Protein AF-A0A2T1HXX1-F1 (afdb_monomer)

Nearest PDB structures (foldseek):
  1aep-assembly1_A  TM=2.742E-01  e=9.257E+00  Locusta migratoria
  7zk4-assembly1_A  TM=3.215E-01  e=9.751E+00  Mus musculus

Structure (mmCIF, N/CA/C/O backbone):
data_AF-A0A2T1HXX1-F1
#
_entry.id   AF-A0A2T1HXX1-F1
#
loop_
_atom_site.group_PDB
_atom_site.id
_atom_site.type_symbol
_atom_site.label_atom_id
_atom_site.label_alt_id
_atom_site.label_comp_id
_atom_site.label_asym_id
_atom_site.label_entity_id
_atom_site.label_seq_id
_atom_site.pdbx_PDB_ins_code
_atom_site.Cartn_x
_atom_site.Cartn_y
_atom_site.Cartn_z
_atom_site.occupancy
_atom_site.B_iso_or_equiv
_atom_site.auth_seq_id
_atom_site.auth_comp_id
_atom_site.auth_asym_id
_atom_site.auth_atom_id
_atom_site.pdbx_PDB_model_num
ATOM 1 N N . MET A 1 1 ? -18.965 19.889 0.538 1.00 42.75 1 MET A N 1
ATOM 2 C CA . MET A 1 1 ? -18.966 18.824 1.566 1.00 42.75 1 MET A CA 1
ATOM 3 C C . MET A 1 1 ? -18.573 17.511 0.887 1.00 42.75 1 MET A C 1
ATOM 5 O O . MET A 1 1 ? -19.433 16.828 0.352 1.00 42.75 1 MET A O 1
ATOM 9 N N . ILE A 1 2 ? -17.276 17.204 0.767 1.00 48.47 2 ILE A N 1
ATOM 10 C CA . ILE A 1 2 ? -16.824 15.988 0.063 1.00 48.47 2 ILE A CA 1
ATOM 11 C C . ILE A 1 2 ? -16.706 14.865 1.096 1.00 48.47 2 ILE A C 1
ATOM 13 O O . ILE A 1 2 ? -15.687 14.740 1.765 1.00 48.47 2 ILE A O 1
ATOM 17 N N . ASN A 1 3 ? -17.753 14.050 1.238 1.00 60.16 3 ASN A N 1
ATOM 18 C CA . ASN A 1 3 ? -17.775 12.908 2.160 1.00 60.16 3 ASN A CA 1
ATOM 19 C C . ASN A 1 3 ? -17.310 11.603 1.471 1.00 60.16 3 ASN A C 1
ATOM 21 O O . ASN A 1 3 ? -17.844 10.522 1.716 1.00 60.16 3 ASN A O 1
ATOM 25 N N . ASN A 1 4 ? -16.311 11.705 0.582 1.00 66.19 4 ASN A N 1
ATOM 26 C CA . ASN A 1 4 ? -15.857 10.617 -0.300 1.00 66.19 4 ASN A CA 1
ATOM 27 C C . ASN A 1 4 ? -14.548 9.961 0.171 1.00 66.19 4 ASN A C 1
ATOM 29 O O . ASN A 1 4 ? -13.942 9.196 -0.574 1.00 66.19 4 ASN A O 1
ATOM 33 N N . LEU A 1 5 ? -14.106 10.216 1.407 1.00 77.81 5 LEU A N 1
ATOM 34 C CA . LEU A 1 5 ? -12.802 9.763 1.915 1.00 77.81 5 LEU A CA 1
ATOM 35 C C . LEU A 1 5 ? -12.627 8.228 1.888 1.00 77.81 5 LEU A C 1
ATOM 37 O O . LEU A 1 5 ? -11.511 7.721 1.827 1.00 77.81 5 LEU A O 1
ATOM 41 N N . ARG A 1 6 ? -13.739 7.481 1.818 1.00 82.62 6 ARG A N 1
ATOM 42 C CA . ARG A 1 6 ? -13.769 6.019 1.632 1.00 82.62 6 ARG A CA 1
ATOM 43 C C . ARG A 1 6 ? -13.137 5.559 0.309 1.00 82.62 6 ARG A C 1
ATOM 45 O O . ARG A 1 6 ? -12.717 4.411 0.217 1.00 82.62 6 ARG A O 1
ATOM 52 N N . TRP A 1 7 ? -13.056 6.438 -0.691 1.00 88.44 7 TRP A N 1
ATOM 53 C CA . TRP A 1 7 ? -12.463 6.155 -2.002 1.00 88.44 7 TRP A CA 1
ATOM 54 C C . TRP A 1 7 ? -10.956 6.430 -2.063 1.00 88.44 7 TRP A C 1
ATOM 56 O O . TRP A 1 7 ? -10.295 5.934 -2.969 1.00 88.44 7 TRP A O 1
ATOM 66 N N . ALA A 1 8 ? -10.389 7.153 -1.092 1.00 88.44 8 ALA A N 1
ATOM 67 C CA . ALA A 1 8 ? -8.952 7.428 -1.024 1.00 88.44 8 ALA A CA 1
ATOM 68 C C . ALA A 1 8 ? -8.060 6.166 -1.091 1.00 88.44 8 ALA A C 1
ATOM 70 O O . ALA A 1 8 ? -7.136 6.163 -1.903 1.00 88.44 8 ALA A O 1
ATOM 71 N N . PRO A 1 9 ? -8.315 5.079 -0.328 1.00 90.00 9 PRO A N 1
ATOM 72 C CA . PRO A 1 9 ? -7.523 3.848 -0.441 1.00 90.00 9 PRO A CA 1
ATOM 73 C C . PRO A 1 9 ? -7.562 3.226 -1.844 1.00 90.00 9 PRO A C 1
ATOM 75 O O . PRO A 1 9 ? -6.550 2.723 -2.324 1.00 90.00 9 PRO A O 1
ATOM 78 N N . TRP A 1 10 ? -8.707 3.306 -2.525 1.00 92.81 10 TRP A N 1
ATOM 79 C CA . TRP A 1 10 ? -8.861 2.807 -3.892 1.00 92.81 10 TRP A CA 1
ATOM 80 C C . TRP A 1 10 ? -8.122 3.670 -4.907 1.00 92.81 10 TRP A C 1
ATOM 82 O O . TRP A 1 10 ? -7.433 3.136 -5.769 1.00 92.81 10 TRP A O 1
ATOM 92 N N . ALA A 1 11 ? -8.215 4.994 -4.775 1.00 90.75 11 ALA A N 1
ATOM 93 C CA . ALA A 1 11 ? -7.472 5.924 -5.616 1.00 90.75 11 ALA A CA 1
ATOM 94 C C . ALA A 1 11 ? -5.955 5.732 -5.456 1.00 90.75 11 ALA A C 1
ATOM 96 O O . ALA A 1 11 ? -5.236 5.697 -6.451 1.00 90.75 11 ALA A O 1
ATOM 97 N N . ALA A 1 12 ? -5.475 5.530 -4.223 1.00 89.31 12 ALA A N 1
ATOM 98 C CA . ALA A 1 12 ? -4.071 5.241 -3.946 1.00 89.31 12 ALA A CA 1
ATOM 99 C C . ALA A 1 12 ? -3.623 3.909 -4.571 1.00 89.31 12 ALA A C 1
ATOM 101 O O . ALA A 1 12 ? -2.591 3.859 -5.236 1.00 89.31 12 ALA A O 1
ATOM 102 N N . LEU A 1 13 ? -4.419 2.845 -4.420 1.00 90.19 13 LEU A N 1
ATOM 103 C CA . LEU A 1 13 ? -4.118 1.547 -5.025 1.00 90.19 13 LEU A CA 1
ATOM 104 C C . LEU A 1 13 ? -4.090 1.624 -6.561 1.00 90.19 13 LEU A C 1
ATOM 106 O O . LEU A 1 13 ? -3.185 1.072 -7.184 1.00 90.19 13 LEU A O 1
AT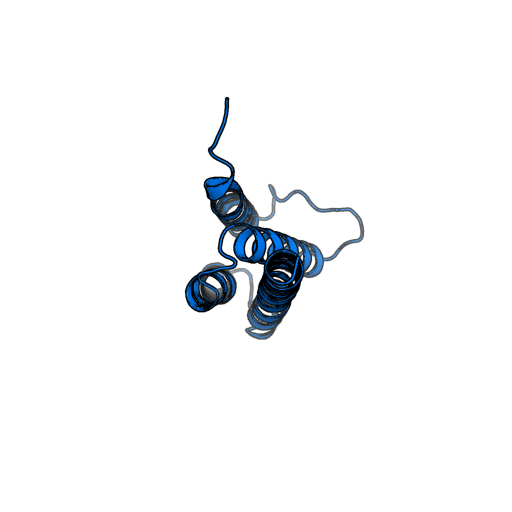OM 110 N N . ALA A 1 14 ? -5.031 2.351 -7.172 1.00 89.19 14 ALA A N 1
ATOM 111 C CA . ALA A 1 14 ? -5.064 2.574 -8.616 1.00 89.19 14 ALA A CA 1
ATOM 112 C C . ALA A 1 14 ? -3.852 3.384 -9.103 1.00 89.19 14 ALA A C 1
ATOM 114 O O . ALA A 1 14 ? -3.226 3.012 -10.094 1.00 89.19 14 ALA A O 1
ATOM 115 N N . ALA A 1 15 ? -3.474 4.447 -8.386 1.00 87.12 15 ALA A N 1
ATOM 116 C CA . ALA A 1 15 ? -2.288 5.239 -8.704 1.00 87.12 15 ALA A CA 1
ATOM 117 C C . ALA A 1 15 ? -1.010 4.387 -8.656 1.00 87.12 15 ALA A C 1
ATOM 119 O O . ALA A 1 15 ? -0.189 4.453 -9.573 1.00 87.12 15 ALA A O 1
ATOM 120 N N . ILE A 1 16 ? -0.873 3.529 -7.638 1.00 86.75 16 ILE A N 1
ATOM 121 C CA . ILE A 1 16 ? 0.243 2.581 -7.544 1.00 86.75 16 ILE A CA 1
ATOM 122 C C . ILE A 1 16 ? 0.213 1.601 -8.707 1.00 86.75 16 ILE A C 1
ATOM 124 O O . ILE A 1 16 ? 1.258 1.381 -9.308 1.00 86.75 16 ILE A O 1
ATOM 128 N N . ALA A 1 17 ? -0.942 1.038 -9.064 1.00 86.88 17 ALA A N 1
ATOM 129 C CA . ALA A 1 17 ? -1.048 0.120 -10.193 1.00 86.88 17 ALA A CA 1
ATOM 130 C C . ALA A 1 17 ? -0.583 0.774 -11.504 1.00 86.88 17 ALA A C 1
ATOM 132 O O . ALA A 1 17 ? 0.261 0.212 -12.199 1.00 86.88 17 ALA A O 1
ATOM 133 N N . VAL A 1 18 ? -1.044 1.996 -11.795 1.00 84.50 18 VAL A N 1
ATOM 134 C CA . VAL A 1 18 ? -0.628 2.759 -12.983 1.00 84.50 18 VAL A CA 1
ATOM 135 C C . VAL A 1 18 ? 0.879 3.031 -12.965 1.00 84.50 18 VAL A C 1
ATOM 137 O O . VAL A 1 18 ? 1.559 2.743 -13.945 1.00 84.50 18 VAL A O 1
ATOM 140 N N . ALA A 1 19 ? 1.435 3.502 -11.845 1.00 80.69 19 ALA A N 1
ATOM 141 C CA . ALA A 1 19 ? 2.877 3.739 -11.706 1.00 80.69 19 ALA A CA 1
ATOM 142 C C . ALA A 1 19 ? 3.715 2.442 -11.754 1.00 80.69 19 ALA A C 1
ATOM 144 O O . ALA A 1 19 ? 4.892 2.441 -12.118 1.00 80.69 19 ALA A O 1
ATOM 145 N N . THR A 1 20 ? 3.120 1.314 -11.371 1.00 77.69 20 THR A N 1
ATOM 146 C CA . THR A 1 20 ? 3.769 -0.001 -11.294 1.00 77.69 20 THR A CA 1
ATOM 147 C C . THR A 1 20 ? 3.739 -0.740 -12.625 1.00 77.69 20 THR A C 1
ATOM 149 O O . THR A 1 20 ? 4.641 -1.542 -12.872 1.00 77.69 20 THR A O 1
ATOM 152 N N . LEU A 1 21 ? 2.778 -0.435 -13.492 1.00 77.00 21 LEU A N 1
ATOM 153 C CA . LEU A 1 21 ? 2.647 -0.999 -14.835 1.00 77.00 21 LEU A CA 1
ATOM 154 C C . LEU A 1 21 ? 3.114 -0.035 -15.937 1.00 77.00 21 LEU A C 1
ATOM 156 O O . LEU A 1 21 ? 3.211 -0.439 -17.093 1.00 77.00 21 LEU A O 1
ATOM 160 N N . SER A 1 22 ? 3.441 1.217 -15.601 1.00 72.69 22 SER A N 1
ATOM 161 C CA . SER A 1 22 ? 3.933 2.179 -16.585 1.00 72.69 22 SER A CA 1
ATOM 162 C C . SER A 1 22 ? 5.304 1.777 -17.161 1.00 72.69 22 SER A C 1
ATOM 164 O O . SER A 1 22 ? 6.148 1.208 -16.442 1.00 7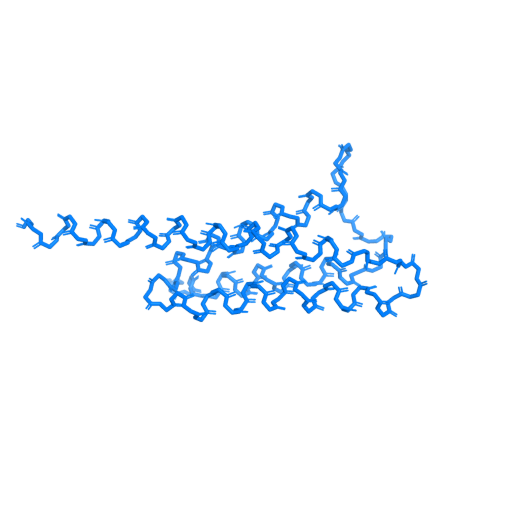2.69 22 SER A O 1
ATOM 166 N N . PRO A 1 23 ? 5.550 2.088 -18.454 1.00 62.69 23 PRO A N 1
ATOM 167 C CA . PRO A 1 23 ? 6.847 1.892 -19.090 1.00 62.69 23 PRO A CA 1
ATOM 168 C C . PRO A 1 23 ? 7.963 2.597 -18.311 1.00 62.69 23 PRO A C 1
ATOM 170 O O . PRO A 1 23 ? 7.775 3.700 -17.800 1.00 62.69 23 PRO A O 1
ATOM 173 N N . ILE A 1 24 ? 9.144 1.973 -18.253 1.00 59.78 24 ILE A N 1
ATOM 174 C CA . ILE A 1 24 ? 10.306 2.427 -17.463 1.00 59.78 24 ILE A CA 1
ATOM 175 C C . ILE A 1 24 ? 10.649 3.912 -17.688 1.00 59.78 24 ILE A C 1
ATOM 177 O O . ILE A 1 24 ? 11.005 4.592 -16.730 1.00 59.78 24 ILE A O 1
ATOM 181 N N . GLY A 1 25 ? 10.480 4.428 -18.910 1.00 57.75 25 GLY A N 1
ATOM 182 C CA . GLY A 1 25 ? 10.798 5.817 -19.269 1.00 57.75 25 GLY A CA 1
ATOM 183 C C . GLY A 1 25 ? 9.864 6.895 -18.701 1.00 57.75 25 GLY A C 1
ATOM 184 O O . GLY A 1 25 ? 10.181 8.072 -18.815 1.00 57.75 25 GLY A O 1
ATOM 185 N N . LEU A 1 26 ? 8.733 6.523 -18.091 1.00 58.91 26 LEU A N 1
ATOM 186 C CA . LEU A 1 26 ? 7.754 7.460 -17.515 1.00 58.91 26 LEU A CA 1
ATOM 187 C C . LEU A 1 26 ? 7.628 7.337 -15.992 1.00 58.91 26 LEU A C 1
ATOM 189 O O . LEU A 1 26 ? 6.764 7.980 -15.395 1.00 58.91 26 LEU A O 1
ATOM 193 N N . ARG A 1 27 ? 8.449 6.500 -15.345 1.00 56.94 27 ARG A N 1
ATOM 194 C CA . ARG A 1 27 ? 8.422 6.379 -13.885 1.00 56.94 27 ARG A CA 1
ATOM 195 C C . ARG A 1 27 ? 9.089 7.591 -13.246 1.00 56.94 27 ARG A C 1
ATOM 197 O O . ARG A 1 27 ? 10.284 7.795 -13.477 1.00 56.94 27 ARG A O 1
ATOM 204 N N . PRO A 1 28 ? 8.373 8.341 -12.394 1.00 58.16 28 PRO A N 1
ATOM 205 C CA . PRO A 1 28 ? 9.024 9.229 -11.449 1.00 58.16 28 PRO A CA 1
ATOM 206 C C . PRO A 1 28 ? 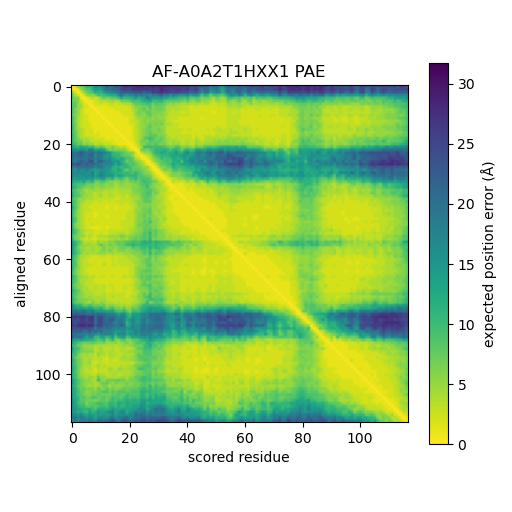9.936 8.361 -10.581 1.00 58.16 28 PRO A C 1
ATOM 208 O O . PRO A 1 28 ? 9.458 7.410 -9.970 1.00 58.16 28 PRO A O 1
ATOM 211 N N . HIS A 1 29 ? 11.232 8.648 -10.582 1.00 63.16 29 HIS A N 1
ATOM 212 C CA . HIS A 1 29 ? 12.191 8.016 -9.683 1.00 63.16 29 HIS A CA 1
ATOM 213 C C . HIS A 1 29 ? 12.667 9.071 -8.697 1.00 63.16 29 HIS A C 1
ATOM 215 O O . HIS A 1 29 ? 13.002 10.189 -9.097 1.00 63.16 29 HIS A O 1
ATOM 221 N N . VAL A 1 30 ? 12.726 8.717 -7.419 1.00 66.50 30 VAL A N 1
ATOM 222 C CA . VAL A 1 30 ? 13.434 9.507 -6.420 1.00 66.50 30 VAL A CA 1
ATOM 223 C C . VAL A 1 30 ? 14.932 9.246 -6.608 1.00 66.50 30 VAL A C 1
ATOM 225 O O . VAL A 1 30 ? 15.372 8.095 -6.509 1.00 66.50 30 VAL A O 1
ATOM 228 N N . PRO A 1 31 ? 15.750 10.280 -6.886 1.00 67.44 31 PRO A N 1
ATOM 229 C CA . PRO A 1 31 ? 17.192 10.109 -7.010 1.00 67.44 31 PRO A CA 1
ATOM 230 C C . PRO A 1 31 ? 17.768 9.472 -5.737 1.00 67.44 31 PRO A C 1
ATOM 232 O O . PRO A 1 31 ? 17.606 10.009 -4.644 1.00 67.44 31 PRO A O 1
ATOM 235 N N . GLY A 1 32 ? 18.425 8.317 -5.876 1.00 65.94 32 GLY A N 1
ATOM 236 C CA . GLY A 1 32 ? 19.057 7.598 -4.763 1.00 65.94 32 GLY A CA 1
ATOM 237 C C . GLY A 1 32 ? 18.182 6.564 -4.038 1.00 65.94 32 GLY A C 1
ATOM 238 O O . GLY A 1 32 ? 18.702 5.875 -3.163 1.00 65.94 32 GLY A O 1
ATOM 239 N N . ALA A 1 33 ? 16.903 6.397 -4.398 1.00 68.19 33 ALA A N 1
ATOM 240 C CA . ALA A 1 33 ? 16.052 5.325 -3.871 1.00 68.19 33 ALA A CA 1
ATOM 241 C C . ALA A 1 33 ? 15.898 4.176 -4.880 1.00 68.19 33 ALA A C 1
ATOM 243 O O . ALA A 1 33 ? 15.847 4.390 -6.092 1.00 68.19 33 ALA A O 1
ATOM 244 N N . SER A 1 34 ? 15.795 2.937 -4.389 1.00 74.81 34 SER A N 1
ATOM 245 C CA . SER A 1 34 ? 15.431 1.808 -5.246 1.00 74.81 34 SER A CA 1
ATOM 246 C C . SER A 1 34 ? 13.928 1.829 -5.540 1.00 74.81 34 SER A C 1
ATOM 248 O O . SER A 1 34 ? 13.111 2.120 -4.664 1.00 74.81 34 SER A O 1
ATOM 250 N N . ALA A 1 35 ? 13.545 1.457 -6.763 1.00 73.88 35 ALA A N 1
ATOM 251 C CA . ALA A 1 35 ? 12.137 1.362 -7.156 1.00 73.88 35 ALA A CA 1
ATOM 252 C C . ALA A 1 35 ? 11.332 0.418 -6.239 1.00 73.88 35 ALA A C 1
ATOM 254 O O . ALA A 1 35 ? 10.129 0.595 -6.053 1.00 73.88 35 ALA A O 1
ATOM 255 N N . ASP A 1 36 ? 11.982 -0.585 -5.648 1.00 74.75 36 ASP A N 1
ATOM 256 C CA . ASP A 1 36 ? 11.326 -1.531 -4.746 1.00 74.75 36 ASP A CA 1
ATOM 257 C C . ASP A 1 36 ? 11.073 -0.929 -3.362 1.00 74.75 36 ASP A C 1
ATOM 259 O O . ASP A 1 36 ? 10.014 -1.178 -2.784 1.00 74.75 36 ASP A O 1
ATOM 263 N N . LEU A 1 37 ? 11.955 -0.044 -2.881 1.00 79.25 37 LEU A N 1
ATOM 264 C CA . LEU A 1 37 ? 11.719 0.734 -1.665 1.00 79.25 37 LEU A CA 1
ATOM 265 C C . LEU A 1 37 ? 10.526 1.683 -1.836 1.00 79.25 37 LEU A C 1
ATOM 267 O O . LEU A 1 37 ? 9.660 1.741 -0.963 1.00 79.25 37 LEU A O 1
ATOM 271 N N . GLU A 1 38 ? 10.438 2.377 -2.973 1.00 81.44 38 GLU A N 1
ATOM 272 C CA . GLU A 1 38 ? 9.307 3.259 -3.291 1.00 81.44 38 GLU A CA 1
ATOM 273 C C . GLU A 1 38 ? 7.981 2.487 -3.317 1.00 81.44 38 GLU A C 1
ATOM 275 O O . GLU A 1 38 ? 6.996 2.900 -2.702 1.00 81.44 38 GLU A O 1
ATOM 280 N N . ARG A 1 39 ? 7.958 1.324 -3.981 1.00 84.25 39 ARG A N 1
ATOM 281 C CA . ARG A 1 39 ? 6.770 0.459 -4.053 1.00 84.25 39 ARG A CA 1
ATOM 282 C C . ARG A 1 39 ? 6.381 -0.089 -2.686 1.00 84.25 39 ARG A C 1
ATOM 284 O O . ARG A 1 39 ? 5.194 -0.128 -2.366 1.00 84.25 39 ARG A O 1
ATOM 291 N N . MET A 1 40 ? 7.355 -0.500 -1.878 1.00 85.00 40 MET A N 1
ATOM 292 C CA . MET A 1 40 ? 7.107 -0.987 -0.524 1.00 85.00 40 MET A CA 1
ATOM 293 C C . MET A 1 40 ? 6.503 0.119 0.349 1.00 85.00 40 MET A C 1
ATOM 295 O O . MET A 1 40 ? 5.470 -0.102 0.980 1.00 85.00 40 MET A O 1
ATOM 299 N N . ALA A 1 41 ? 7.078 1.326 0.326 1.00 86.88 41 ALA A N 1
ATOM 300 C CA . ALA A 1 41 ? 6.540 2.483 1.038 1.00 86.88 41 ALA A CA 1
ATOM 301 C C . ALA A 1 41 ? 5.117 2.831 0.570 1.00 86.88 41 ALA A C 1
ATOM 303 O O . ALA A 1 41 ? 4.232 3.091 1.386 1.00 86.88 41 ALA A O 1
ATOM 304 N N . ALA A 1 42 ? 4.858 2.756 -0.735 1.00 88.88 42 ALA A N 1
ATOM 305 C CA . ALA A 1 42 ? 3.529 2.985 -1.285 1.00 88.88 42 ALA A CA 1
ATOM 306 C C . ALA A 1 42 ? 2.503 1.950 -0.776 1.00 88.88 42 ALA A C 1
ATOM 308 O O . ALA A 1 42 ? 1.379 2.314 -0.417 1.00 88.88 42 ALA A O 1
ATOM 309 N N . PHE A 1 43 ? 2.893 0.676 -0.653 1.00 90.56 43 PHE A N 1
ATOM 310 C CA . PHE A 1 43 ? 2.039 -0.364 -0.070 1.00 90.56 43 PHE A CA 1
ATOM 311 C C . PHE A 1 43 ? 1.788 -0.175 1.430 1.00 90.56 43 PHE A C 1
ATOM 313 O O . PHE A 1 43 ? 0.670 -0.437 1.877 1.00 90.56 43 PHE A O 1
ATOM 320 N N . VAL A 1 44 ? 2.752 0.351 2.197 1.00 91.94 44 VAL A N 1
ATOM 321 C CA . VAL A 1 44 ? 2.511 0.785 3.588 1.00 91.94 44 VAL A CA 1
ATOM 322 C C . 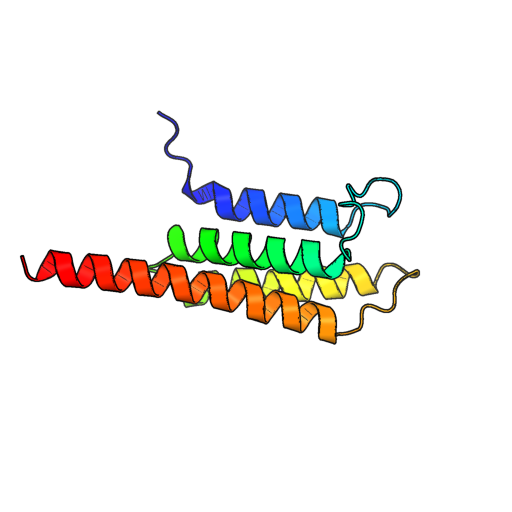VAL A 1 44 ? 1.405 1.834 3.622 1.00 91.94 44 VAL A C 1
ATOM 324 O O . VAL A 1 44 ? 0.439 1.679 4.368 1.00 91.94 44 VAL A O 1
ATOM 327 N N . VAL A 1 45 ? 1.500 2.874 2.786 1.00 92.06 45 VAL A N 1
ATOM 328 C CA . VAL A 1 45 ? 0.500 3.953 2.726 1.00 92.06 45 VAL A CA 1
ATOM 329 C C . VAL A 1 45 ? -0.883 3.408 2.369 1.00 92.06 45 VAL A C 1
ATOM 331 O O . VAL A 1 45 ? -1.862 3.730 3.044 1.00 92.06 45 VAL A O 1
ATOM 334 N N . VAL A 1 46 ? -0.981 2.528 1.370 1.00 92.88 46 VAL A N 1
ATOM 335 C CA . VAL A 1 46 ? -2.248 1.861 1.026 1.00 92.88 46 VAL A CA 1
ATOM 336 C C . VAL A 1 46 ? -2.784 1.049 2.198 1.00 92.88 46 VAL A C 1
ATOM 338 O O . VAL A 1 46 ? -3.971 1.149 2.510 1.00 92.88 46 VAL A O 1
ATOM 341 N N . GLY A 1 47 ? -1.926 0.293 2.883 1.00 90.56 47 GLY A N 1
ATOM 342 C CA . GLY A 1 47 ? -2.299 -0.465 4.070 1.00 90.56 47 GLY A CA 1
ATOM 343 C C . GLY A 1 47 ? -2.878 0.423 5.172 1.00 90.56 47 GLY A C 1
ATOM 344 O O . GLY A 1 47 ? -3.957 0.141 5.695 1.00 90.56 47 GLY A O 1
ATOM 345 N N . LEU A 1 48 ? -2.214 1.542 5.473 1.00 90.75 48 LEU A N 1
ATOM 346 C CA . LEU A 1 48 ? -2.682 2.531 6.448 1.00 90.75 48 LEU A CA 1
ATOM 347 C C . LEU A 1 48 ? -4.048 3.122 6.054 1.00 90.75 48 LEU A C 1
ATOM 349 O O . LEU A 1 48 ? -4.938 3.249 6.900 1.00 90.75 48 LEU A O 1
ATOM 353 N N . LEU A 1 49 ? -4.251 3.451 4.774 1.00 91.50 49 LEU A N 1
ATOM 354 C CA . LEU A 1 49 ? -5.521 3.990 4.278 1.00 91.50 49 LEU A CA 1
ATOM 355 C C . LEU A 1 49 ? -6.649 2.956 4.365 1.00 91.50 49 LEU A C 1
ATOM 357 O O . LEU A 1 49 ? -7.743 3.274 4.843 1.00 91.50 49 LEU A O 1
ATOM 361 N N . PHE A 1 50 ? -6.393 1.712 3.947 1.00 91.75 50 PHE A N 1
ATOM 362 C CA . PHE A 1 50 ? -7.381 0.638 4.025 1.00 91.75 50 PHE A CA 1
ATOM 363 C C . PHE A 1 50 ? -7.73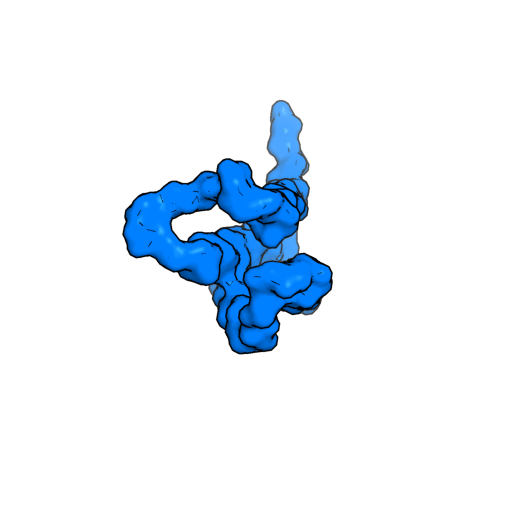3 0.304 5.474 1.00 91.75 50 PHE A C 1
ATOM 365 O O . PHE A 1 50 ? -8.916 0.214 5.796 1.00 91.75 50 PHE A O 1
ATOM 372 N N . GLY A 1 51 ? -6.752 0.184 6.370 1.00 88.31 51 GLY A N 1
ATOM 373 C CA . GLY A 1 51 ? -7.021 -0.069 7.786 1.00 88.31 51 GLY A CA 1
ATOM 374 C C . GLY A 1 51 ? -7.764 1.084 8.472 1.00 88.31 51 GLY A C 1
ATOM 375 O O . GLY A 1 51 ? -8.671 0.841 9.268 1.00 88.31 51 GLY A O 1
ATOM 376 N N . SER A 1 52 ? -7.499 2.337 8.088 1.00 86.81 52 SER A N 1
ATOM 377 C CA . SER A 1 52 ? -8.231 3.499 8.613 1.00 86.81 52 SER A CA 1
ATOM 378 C C . SER A 1 52 ? -9.695 3.517 8.154 1.00 86.81 52 SER A C 1
ATOM 380 O O . SER A 1 52 ? -10.611 3.614 8.977 1.00 86.81 52 SER A O 1
ATOM 382 N N . MET A 1 53 ? -9.938 3.360 6.848 1.00 88.44 53 MET A N 1
ATOM 383 C CA . MET A 1 53 ? -11.285 3.459 6.263 1.00 88.44 53 MET A CA 1
ATOM 384 C C . MET A 1 53 ? -12.129 2.192 6.455 1.00 88.44 53 MET A C 1
ATOM 386 O O . MET A 1 53 ? -13.360 2.264 6.490 1.00 88.44 53 MET A O 1
ATOM 390 N N . TYR A 1 54 ? -11.484 1.033 6.614 1.00 86.94 54 TYR A N 1
ATOM 391 C CA . TYR A 1 54 ? -12.124 -0.278 6.742 1.00 86.94 54 TYR A CA 1
ATOM 392 C C . TYR A 1 54 ? -11.760 -0.999 8.050 1.00 86.94 54 TYR A C 1
ATOM 394 O O . TYR A 1 54 ? -11.795 -2.225 8.113 1.00 86.94 54 TYR A O 1
ATOM 402 N N . 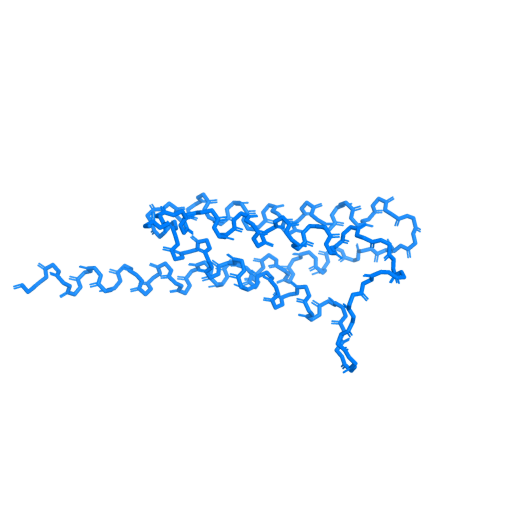SER A 1 55 ? -11.519 -0.262 9.140 1.00 83.69 55 SER A N 1
ATOM 403 C CA . SER A 1 55 ? -11.163 -0.816 10.467 1.00 83.69 55 SER A CA 1
ATOM 404 C C . SER A 1 55 ? -12.154 -1.840 11.060 1.00 83.69 55 SER A C 1
ATOM 406 O O . SER A 1 55 ? -11.808 -2.600 11.967 1.00 83.69 55 SER A O 1
ATOM 408 N N . ARG A 1 56 ? -13.399 -1.889 10.563 1.00 83.69 56 ARG A N 1
ATOM 409 C CA . ARG A 1 56 ? -14.405 -2.909 10.927 1.00 83.69 56 ARG A CA 1
ATOM 410 C C . ARG A 1 56 ? -14.367 -4.168 10.051 1.00 83.69 56 ARG A C 1
ATOM 412 O O . ARG A 1 56 ? -14.933 -5.180 10.440 1.00 83.69 56 ARG A O 1
ATOM 419 N N . ARG A 1 57 ? -13.713 -4.123 8.889 1.00 87.81 57 ARG A N 1
ATOM 420 C CA . ARG A 1 57 ? -13.640 -5.212 7.901 1.00 87.81 57 ARG A CA 1
ATOM 421 C C . ARG A 1 57 ? -12.179 -5.586 7.632 1.00 87.81 57 ARG A C 1
ATOM 423 O O . ARG A 1 57 ? -11.700 -5.464 6.509 1.00 87.81 57 ARG A O 1
ATOM 430 N N . LEU A 1 58 ? -11.471 -6.039 8.670 1.00 87.75 58 LEU A N 1
ATOM 431 C CA . LEU A 1 58 ? -10.027 -6.312 8.586 1.00 87.75 58 LEU A CA 1
ATOM 432 C C . LEU A 1 58 ? -9.675 -7.369 7.550 1.00 87.75 58 LEU A C 1
ATOM 434 O O . LEU A 1 58 ? -8.757 -7.157 6.769 1.00 87.75 58 LEU A O 1
ATOM 438 N N . GLY A 1 59 ? -10.439 -8.464 7.502 1.00 89.44 59 GLY A N 1
ATOM 439 C CA . GLY A 1 59 ? -10.228 -9.509 6.501 1.00 89.44 59 GLY A CA 1
ATOM 440 C C . GLY A 1 59 ? -10.323 -8.960 5.078 1.00 89.44 59 GLY A C 1
ATOM 441 O O . GLY A 1 59 ? -9.454 -9.229 4.261 1.00 89.44 59 GLY A O 1
ATOM 442 N N . PHE A 1 60 ? -11.311 -8.102 4.804 1.00 91.75 60 PHE A N 1
ATOM 443 C CA . PHE A 1 60 ? -11.451 -7.454 3.500 1.00 91.75 60 PHE A CA 1
ATOM 444 C C . PHE A 1 60 ? -10.254 -6.552 3.169 1.00 91.75 60 PHE A C 1
ATOM 446 O O . PHE A 1 60 ? -9.692 -6.661 2.084 1.00 91.75 60 PHE A O 1
ATOM 453 N N . ALA A 1 61 ? -9.838 -5.695 4.106 1.00 90.88 61 ALA A N 1
ATOM 454 C CA . ALA A 1 61 ? -8.685 -4.817 3.914 1.00 90.88 61 ALA A CA 1
ATOM 455 C C . ALA A 1 61 ? -7.397 -5.613 3.644 1.00 90.88 61 ALA A C 1
ATOM 457 O O . ALA A 1 61 ? -6.671 -5.299 2.707 1.00 90.88 61 ALA A O 1
ATOM 458 N N . LEU A 1 62 ? -7.142 -6.674 4.415 1.00 92.38 62 LEU A N 1
ATOM 459 C CA . LEU A 1 62 ? -5.973 -7.534 4.229 1.00 92.38 62 LEU A CA 1
ATOM 460 C C . LEU A 1 62 ? -6.002 -8.256 2.880 1.00 92.38 62 LEU A C 1
ATOM 462 O O . LEU A 1 62 ? -5.000 -8.234 2.174 1.00 92.38 62 LEU A O 1
ATOM 466 N N . VAL A 1 63 ? -7.141 -8.838 2.492 1.00 95.56 63 VAL A N 1
ATOM 467 C CA . VAL A 1 63 ? -7.282 -9.531 1.201 1.00 95.56 63 VAL A CA 1
ATOM 468 C C . VAL A 1 63 ? -7.020 -8.583 0.034 1.00 95.56 63 VAL A C 1
ATOM 470 O O . VAL A 1 63 ? -6.284 -8.943 -0.879 1.00 95.56 63 VAL A O 1
ATOM 473 N N . VAL A 1 64 ? -7.566 -7.364 0.065 1.00 93.25 64 VAL A N 1
ATOM 474 C CA . VAL A 1 64 ? -7.355 -6.384 -1.012 1.00 93.25 64 VAL A CA 1
ATOM 475 C C . VAL A 1 64 ? -5.895 -5.935 -1.082 1.00 93.25 64 VAL A C 1
ATOM 477 O O . VAL A 1 64 ? -5.330 -5.878 -2.171 1.00 93.25 64 VAL A O 1
ATOM 480 N N . VAL A 1 65 ? -5.265 -5.641 0.057 1.00 92.56 65 VAL A N 1
ATOM 481 C CA . VAL A 1 65 ? -3.882 -5.140 0.091 1.00 92.56 65 VAL A CA 1
ATOM 482 C C . VAL A 1 65 ? -2.878 -6.230 -0.288 1.00 92.56 65 VAL A C 1
ATOM 484 O O . VAL A 1 65 ? -2.029 -6.006 -1.147 1.00 92.56 65 VAL A O 1
ATOM 487 N N . VAL A 1 66 ? -2.996 -7.426 0.295 1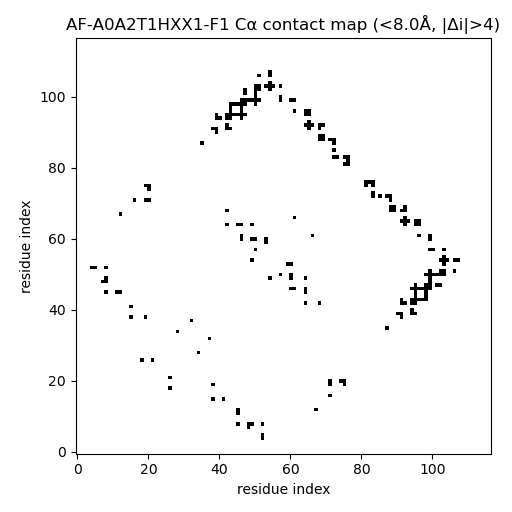.00 92.69 66 VAL A N 1
ATOM 488 C CA . VAL A 1 66 ? -2.118 -8.566 -0.016 1.00 92.69 66 VAL A CA 1
ATOM 489 C C . VAL A 1 66 ? -2.361 -9.063 -1.440 1.00 92.69 66 VAL A C 1
ATOM 491 O O . VAL A 1 66 ? -1.411 -9.251 -2.197 1.00 92.69 66 VAL A O 1
ATOM 494 N N . GLY A 1 67 ? -3.627 -9.220 -1.835 1.00 91.56 67 GLY A N 1
ATOM 495 C CA . GLY A 1 67 ? -3.997 -9.625 -3.189 1.00 91.56 67 GLY A CA 1
ATOM 496 C C . GLY A 1 67 ? -3.530 -8.620 -4.238 1.00 91.56 67 GLY A C 1
ATOM 497 O O . GLY A 1 67 ? -2.995 -9.023 -5.265 1.00 91.56 67 GLY A O 1
ATOM 498 N N . GLY A 1 68 ? -3.644 -7.318 -3.960 1.00 90.25 68 GLY A N 1
ATOM 499 C CA . GLY A 1 68 ? -3.132 -6.258 -4.827 1.00 90.25 68 GLY A CA 1
ATOM 500 C C . GLY A 1 68 ? -1.610 -6.298 -4.989 1.00 90.25 68 GLY A C 1
ATOM 501 O O . GLY A 1 68 ? -1.121 -6.149 -6.106 1.00 90.25 68 GLY A O 1
ATOM 502 N N . ALA A 1 69 ? -0.860 -6.549 -3.909 1.00 90.38 69 ALA A N 1
ATOM 503 C CA . ALA A 1 69 ? 0.597 -6.697 -3.963 1.00 90.38 69 ALA A CA 1
ATOM 504 C C . ALA A 1 69 ? 1.016 -7.874 -4.853 1.00 90.38 69 ALA A C 1
ATOM 506 O O . ALA A 1 69 ? 1.828 -7.705 -5.763 1.00 90.38 69 ALA A O 1
ATOM 507 N N . MET A 1 70 ? 0.412 -9.043 -4.627 1.00 87.75 70 MET A N 1
ATOM 508 C CA . MET A 1 70 ? 0.701 -10.255 -5.394 1.00 87.75 70 MET A CA 1
ATOM 509 C C . MET A 1 70 ? 0.278 -10.120 -6.858 1.00 87.75 70 MET A C 1
ATOM 511 O O . MET A 1 70 ? 1.030 -10.498 -7.751 1.00 87.75 70 MET A O 1
ATOM 515 N N . LEU A 1 71 ? -0.898 -9.542 -7.122 1.00 88.00 71 LEU A N 1
ATOM 516 C CA . LEU A 1 71 ? -1.388 -9.325 -8.481 1.00 88.00 71 LEU A CA 1
ATOM 517 C C . LEU A 1 71 ? -0.461 -8.394 -9.265 1.00 88.00 71 LEU A C 1
ATOM 519 O O . LEU A 1 71 ? -0.129 -8.696 -10.407 1.00 88.00 71 LEU A O 1
ATOM 523 N N . LEU A 1 72 ? -0.018 -7.286 -8.665 1.00 85.94 72 LEU A N 1
ATOM 524 C CA . LEU A 1 72 ? 0.917 -6.379 -9.328 1.00 85.94 72 LEU A CA 1
ATOM 525 C C . LEU A 1 72 ? 2.264 -7.049 -9.609 1.00 85.94 72 LEU A C 1
ATOM 527 O O . LEU A 1 72 ? 2.811 -6.837 -10.684 1.00 85.94 72 LEU A O 1
ATOM 531 N N . GLU A 1 73 ? 2.769 -7.884 -8.702 1.00 84.62 73 GLU A N 1
ATOM 532 C CA . GLU A 1 73 ? 3.995 -8.659 -8.929 1.00 84.62 73 GLU A CA 1
ATOM 533 C C . GLU A 1 73 ? 3.843 -9.645 -10.099 1.00 84.62 73 GLU A C 1
ATOM 535 O O . GLU A 1 73 ? 4.695 -9.716 -10.984 1.00 84.62 73 GLU A O 1
ATOM 540 N N . ILE A 1 74 ? 2.721 -10.369 -10.153 1.00 83.00 74 ILE A N 1
ATOM 541 C CA . ILE A 1 74 ? 2.405 -11.289 -11.255 1.00 83.00 74 ILE A CA 1
ATOM 542 C C . ILE A 1 74 ? 2.325 -10.525 -12.580 1.00 83.00 74 ILE A C 1
ATOM 544 O O . ILE A 1 74 ? 2.927 -10.941 -13.566 1.00 83.00 74 ILE A O 1
ATOM 548 N N . LEU A 1 75 ? 1.628 -9.386 -12.606 1.00 81.81 75 LEU A N 1
ATOM 549 C CA . LEU A 1 75 ? 1.507 -8.558 -13.807 1.00 81.81 75 LEU A CA 1
ATOM 550 C C . LEU A 1 75 ? 2.856 -7.980 -14.253 1.00 81.81 75 LEU A C 1
ATOM 552 O O . LEU A 1 75 ? 3.087 -7.834 -15.450 1.00 81.81 75 LEU A O 1
ATOM 556 N N . GLN A 1 76 ? 3.764 -7.688 -13.319 1.00 76.06 76 GLN A N 1
ATOM 557 C CA . GLN A 1 76 ? 5.126 -7.265 -13.646 1.00 76.06 76 GLN A CA 1
ATOM 558 C C . GLN A 1 76 ? 5.968 -8.391 -14.253 1.00 76.06 76 GLN A C 1
ATOM 560 O O . GLN A 1 76 ? 6.755 -8.115 -15.153 1.00 76.06 76 GLN A O 1
ATOM 565 N N . ASN A 1 77 ? 5.769 -9.638 -13.820 1.00 72.25 77 ASN A N 1
ATOM 566 C CA . ASN A 1 77 ? 6.445 -10.818 -14.372 1.00 72.25 77 ASN A CA 1
ATOM 567 C C . ASN A 1 77 ? 6.015 -11.173 -15.804 1.00 72.25 77 ASN A C 1
ATOM 569 O O . ASN A 1 77 ? 6.760 -11.828 -16.528 1.00 72.25 77 ASN A O 1
ATOM 573 N N . VAL A 1 78 ? 4.832 -10.729 -16.237 1.00 70.12 78 VAL A N 1
ATOM 574 C CA . VAL A 1 78 ? 4.384 -10.875 -17.633 1.00 70.12 78 VAL A CA 1
ATOM 575 C C . VAL A 1 78 ? 5.137 -9.913 -18.567 1.00 70.12 78 VAL A C 1
ATOM 577 O O . VAL A 1 78 ? 5.185 -10.138 -19.775 1.00 70.12 78 VAL A O 1
ATOM 580 N N . ILE A 1 79 ? 5.765 -8.856 -18.034 1.00 65.44 79 ILE A N 1
ATOM 581 C CA . ILE A 1 79 ? 6.552 -7.904 -18.822 1.00 65.44 79 ILE A CA 1
ATOM 582 C C . ILE A 1 79 ? 7.949 -8.517 -19.069 1.00 65.44 79 ILE A C 1
ATOM 584 O O . ILE A 1 79 ? 8.724 -8.642 -18.119 1.00 65.44 79 ILE A O 1
ATOM 588 N N . PRO A 1 80 ? 8.319 -8.862 -20.324 1.00 51.44 80 PRO A N 1
ATOM 589 C CA . PRO A 1 80 ? 9.459 -9.743 -20.645 1.00 51.44 80 PRO A CA 1
ATOM 590 C C . PRO A 1 80 ? 10.849 -9.264 -20.195 1.00 51.44 80 PRO A C 1
ATOM 592 O O . PRO A 1 80 ? 11.823 -10.003 -20.297 1.00 51.44 80 PRO A O 1
ATOM 595 N N . THR A 1 81 ? 10.972 -8.022 -19.726 1.00 55.38 81 THR A N 1
ATOM 596 C CA . THR A 1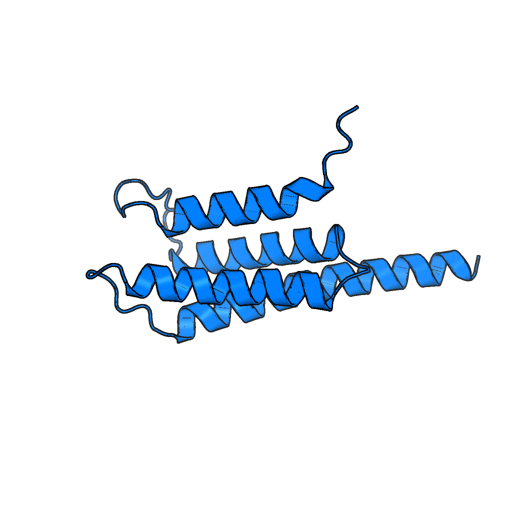 81 ? 12.240 -7.385 -19.344 1.00 55.38 81 THR A CA 1
ATOM 597 C C . THR A 1 81 ? 12.533 -7.412 -17.844 1.00 55.38 81 THR A C 1
ATOM 599 O O . THR A 1 81 ? 13.547 -6.854 -17.423 1.00 55.38 81 THR A O 1
ATOM 602 N N . ARG A 1 82 ? 11.707 -8.065 -17.014 1.00 52.50 82 ARG A N 1
ATOM 603 C CA . ARG A 1 82 ? 12.010 -8.257 -15.587 1.00 52.50 82 ARG A CA 1
ATOM 604 C C . ARG A 1 82 ? 11.690 -9.668 -15.110 1.00 52.50 82 ARG A C 1
ATOM 606 O O . ARG A 1 82 ? 10.567 -10.131 -15.222 1.00 52.50 82 ARG A O 1
ATOM 613 N N . HIS A 1 83 ? 12.678 -10.309 -14.493 1.00 57.81 83 HIS A N 1
ATOM 614 C CA . HIS A 1 83 ? 12.438 -11.411 -13.566 1.00 57.81 83 HIS A CA 1
ATOM 615 C C . HIS A 1 83 ? 12.027 -10.777 -12.231 1.00 57.81 83 HIS A C 1
ATOM 617 O O . HIS A 1 83 ? 12.885 -10.400 -11.435 1.00 57.81 83 HIS A O 1
ATOM 623 N N . GLY A 1 84 ? 10.730 -10.561 -12.021 1.00 52.38 84 GLY A N 1
ATOM 624 C CA . GLY A 1 84 ? 10.191 -10.225 -10.707 1.00 52.38 84 GLY A CA 1
ATOM 625 C C . GLY A 1 84 ? 10.406 -11.420 -9.788 1.00 52.38 84 GLY A C 1
ATOM 626 O O . GLY A 1 84 ? 9.681 -12.415 -9.846 1.00 52.38 84 GLY A O 1
ATOM 627 N N . LEU A 1 85 ? 11.464 -11.364 -8.980 1.00 59.81 85 LEU A N 1
ATOM 628 C CA . LEU A 1 85 ? 11.688 -12.338 -7.924 1.00 59.81 85 LEU A CA 1
ATOM 629 C C . LEU A 1 85 ? 10.460 -12.279 -7.014 1.00 59.81 85 LEU A C 1
ATOM 631 O O . LEU A 1 85 ? 10.193 -11.248 -6.414 1.00 59.81 85 LEU A O 1
ATOM 635 N N . VAL A 1 86 ? 9.734 -13.391 -6.881 1.00 56.91 86 VAL A N 1
ATOM 636 C CA . VAL A 1 86 ? 8.533 -13.563 -6.028 1.00 56.91 86 VAL A CA 1
ATOM 637 C C . VAL A 1 86 ? 8.693 -12.948 -4.619 1.00 56.91 86 VAL A C 1
ATOM 639 O O . VAL A 1 86 ? 7.719 -12.546 -3.980 1.00 56.91 86 VAL A O 1
ATOM 642 N N . HIS A 1 87 ? 9.938 -12.824 -4.160 1.00 59.81 87 HIS A N 1
ATOM 643 C CA . HIS A 1 87 ? 10.365 -12.110 -2.964 1.00 59.81 87 HIS A CA 1
ATOM 644 C C . HIS A 1 87 ? 9.899 -10.634 -2.883 1.00 59.81 87 HIS A C 1
ATOM 646 O O . HIS A 1 87 ? 9.504 -10.181 -1.807 1.00 59.81 87 HIS A O 1
ATOM 652 N N . ASP A 1 88 ? 9.857 -9.893 -3.994 1.00 69.75 88 ASP A N 1
ATOM 653 C CA . ASP A 1 88 ? 9.474 -8.472 -4.018 1.00 69.75 88 ASP A CA 1
ATOM 654 C C . ASP A 1 88 ? 7.973 -8.268 -3.766 1.00 69.75 88 ASP A C 1
ATOM 656 O O . ASP A 1 88 ? 7.564 -7.313 -3.096 1.00 69.75 88 ASP A O 1
ATOM 660 N N . GLY A 1 89 ? 7.138 -9.198 -4.240 1.00 74.62 89 GLY A N 1
ATOM 661 C CA . GLY A 1 89 ? 5.703 -9.222 -3.948 1.00 74.62 89 GLY A CA 1
ATOM 662 C C . GLY A 1 89 ? 5.416 -9.493 -2.469 1.00 74.62 89 GLY A C 1
ATOM 663 O O . GLY A 1 89 ? 4.547 -8.852 -1.870 1.00 74.62 89 GLY A O 1
ATOM 664 N N . ALA A 1 90 ? 6.192 -10.388 -1.849 1.00 81.88 90 ALA A N 1
ATOM 665 C CA . ALA A 1 90 ? 6.043 -10.745 -0.440 1.00 81.88 90 ALA A CA 1
ATOM 666 C C . ALA A 1 90 ? 6.358 -9.568 0.497 1.00 81.88 90 ALA A C 1
ATOM 668 O O . ALA A 1 90 ? 5.594 -9.303 1.427 1.00 81.88 90 ALA A O 1
ATOM 669 N N . LEU A 1 91 ? 7.427 -8.811 0.226 1.00 85.12 91 LEU A N 1
ATOM 670 C CA . LEU A 1 91 ? 7.768 -7.624 1.019 1.00 85.12 91 LEU A CA 1
ATOM 671 C C . LEU A 1 91 ? 6.670 -6.552 0.950 1.00 85.12 91 LEU A C 1
ATOM 673 O O . LEU A 1 91 ? 6.281 -6.007 1.984 1.00 85.12 91 LEU A O 1
ATOM 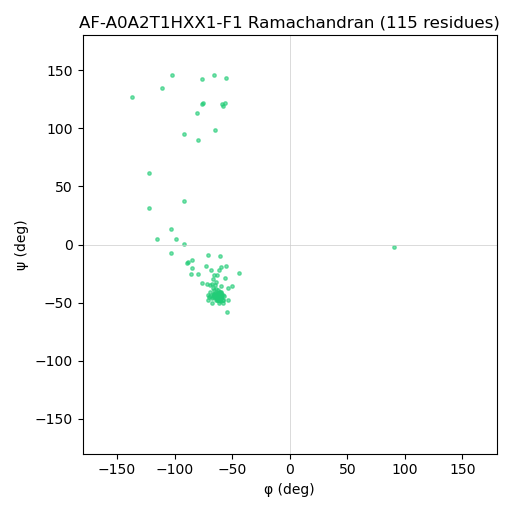677 N N . LYS A 1 92 ? 6.097 -6.304 -0.237 1.00 83.94 92 LYS A N 1
ATOM 678 C CA . LYS A 1 92 ? 4.952 -5.387 -0.413 1.00 83.94 92 LYS A CA 1
ATOM 679 C C . LYS A 1 92 ? 3.729 -5.861 0.378 1.00 83.94 92 LYS A C 1
ATOM 681 O O . LYS A 1 92 ? 3.076 -5.056 1.043 1.00 83.94 92 LYS A O 1
ATOM 686 N N . ALA A 1 93 ? 3.441 -7.163 0.345 1.00 88.12 93 ALA A N 1
ATOM 687 C CA . ALA A 1 93 ? 2.327 -7.756 1.078 1.00 88.12 93 ALA A CA 1
ATOM 688 C C . ALA A 1 93 ? 2.493 -7.612 2.600 1.00 88.12 93 ALA A C 1
ATOM 690 O O . ALA A 1 93 ? 1.555 -7.186 3.275 1.00 88.12 93 ALA A O 1
ATOM 691 N N . ILE A 1 94 ? 3.684 -7.904 3.135 1.00 90.69 94 ILE A N 1
ATOM 692 C CA . ILE A 1 94 ? 3.999 -7.762 4.567 1.00 90.69 94 ILE A CA 1
ATOM 693 C C . ILE A 1 94 ? 3.879 -6.297 4.995 1.00 90.69 94 ILE A C 1
ATOM 695 O O . ILE A 1 94 ? 3.215 -5.991 5.986 1.00 90.69 94 ILE A O 1
ATOM 699 N N . ALA A 1 95 ? 4.471 -5.386 4.222 1.00 89.12 95 ALA A N 1
ATOM 700 C CA . ALA A 1 95 ? 4.455 -3.956 4.504 1.00 89.12 95 ALA A CA 1
ATOM 701 C C . ALA A 1 95 ? 3.024 -3.385 4.508 1.00 89.12 95 ALA A C 1
ATOM 703 O O . ALA A 1 95 ? 2.625 -2.674 5.436 1.00 89.12 95 ALA A O 1
ATOM 704 N N . GLY A 1 96 ? 2.212 -3.755 3.513 1.00 89.94 96 GLY A N 1
ATOM 705 C CA . GLY A 1 96 ? 0.809 -3.361 3.446 1.00 89.94 96 GLY A CA 1
ATOM 706 C C . GLY A 1 96 ? -0.037 -3.962 4.572 1.00 89.94 96 GLY A C 1
ATOM 707 O O . GLY A 1 96 ? -0.819 -3.248 5.204 1.00 89.94 96 GLY A O 1
ATOM 708 N N . ALA A 1 97 ? 0.145 -5.247 4.885 1.00 92.75 97 ALA A N 1
ATOM 709 C CA . ALA A 1 97 ? -0.553 -5.904 5.989 1.00 92.75 97 ALA A CA 1
ATOM 710 C C . ALA A 1 97 ? -0.230 -5.251 7.344 1.00 92.75 97 ALA A C 1
ATOM 712 O O . ALA A 1 97 ? -1.143 -5.010 8.139 1.00 92.75 97 ALA A O 1
ATOM 713 N N . ALA A 1 98 ? 1.035 -4.887 7.585 1.00 92.38 98 ALA A N 1
ATOM 714 C CA . ALA A 1 98 ? 1.444 -4.163 8.785 1.00 92.38 98 ALA A CA 1
ATOM 715 C C . ALA A 1 98 ? 0.716 -2.812 8.912 1.00 92.38 98 ALA A C 1
ATOM 717 O O . ALA A 1 98 ? 0.154 -2.515 9.967 1.00 92.38 98 ALA A O 1
ATOM 718 N N . GLY A 1 99 ? 0.630 -2.032 7.827 1.00 89.62 99 GLY A N 1
ATOM 719 C CA . GLY A 1 99 ? -0.116 -0.768 7.808 1.00 89.62 99 GLY A CA 1
ATOM 720 C C . GLY A 1 99 ? -1.610 -0.936 8.128 1.00 89.62 99 GLY A C 1
ATOM 721 O O . GLY A 1 99 ? -2.173 -0.170 8.922 1.00 89.62 99 GLY A O 1
ATOM 722 N N . VAL A 1 100 ? -2.248 -1.977 7.575 1.00 91.69 100 VAL A N 1
ATOM 723 C CA . VAL A 1 100 ? -3.650 -2.310 7.892 1.00 91.69 100 VAL A CA 1
ATOM 724 C C . VAL A 1 100 ? -3.800 -2.615 9.378 1.00 91.69 100 VAL A C 1
ATOM 726 O O . VAL A 1 100 ? -4.703 -2.078 10.021 1.00 91.69 100 VAL A O 1
ATOM 729 N N . MET A 1 101 ? -2.924 -3.456 9.932 1.00 91.44 101 MET A N 1
ATOM 730 C CA . MET A 1 101 ? -2.996 -3.891 11.327 1.00 91.44 101 MET A CA 1
ATOM 731 C C . MET A 1 101 ? -2.801 -2.730 12.301 1.00 91.44 101 MET A C 1
ATOM 733 O O . MET A 1 101 ? -3.624 -2.566 13.200 1.00 91.44 101 MET A O 1
ATOM 737 N N . ILE A 1 102 ? -1.781 -1.892 12.093 1.00 91.25 102 ILE A N 1
ATOM 738 C CA . ILE A 1 102 ? -1.479 -0.739 12.957 1.00 91.25 102 ILE A CA 1
ATOM 739 C C . ILE A 1 102 ? -2.712 0.158 13.096 1.00 91.25 102 ILE A C 1
ATOM 741 O O . ILE A 1 102 ? -3.235 0.350 14.193 1.00 91.25 102 ILE A O 1
ATOM 745 N N . THR A 1 103 ? -3.239 0.649 11.976 1.00 88.56 103 THR A N 1
ATOM 746 C CA . THR A 1 103 ? -4.355 1.611 11.982 1.00 88.56 103 THR A CA 1
ATOM 747 C C . THR A 1 103 ? -5.648 1.001 12.502 1.00 88.56 103 THR A C 1
ATOM 749 O O . THR A 1 103 ? -6.399 1.632 13.249 1.00 88.56 103 THR A O 1
ATOM 752 N N . SER A 1 104 ? -5.895 -0.259 12.162 1.00 86.06 104 SER A N 1
ATOM 753 C CA . SER A 1 104 ? -7.083 -0.984 12.591 1.00 86.06 104 SER A CA 1
ATOM 754 C C . SER A 1 104 ? -7.115 -1.244 14.090 1.00 86.06 104 SER A C 1
ATOM 756 O O . SER A 1 104 ? -8.165 -1.088 14.719 1.00 86.06 104 SER A O 1
ATOM 758 N N . LEU A 1 105 ? -5.977 -1.632 14.669 1.00 89.38 105 LEU A N 1
ATOM 759 C CA . LEU A 1 105 ? -5.844 -1.863 16.104 1.00 89.38 105 LEU A CA 1
ATOM 760 C C . LEU A 1 105 ? -5.928 -0.546 16.876 1.00 89.38 105 LEU A C 1
ATOM 762 O O . LEU A 1 105 ? -6.706 -0.467 17.827 1.00 89.38 105 LEU A O 1
ATOM 766 N N . SER A 1 106 ? -5.251 0.511 16.419 1.00 89.19 106 SER A N 1
ATOM 767 C CA . SER A 1 106 ? -5.375 1.845 17.022 1.00 89.19 106 SER A CA 1
ATOM 768 C C . SER A 1 106 ? -6.826 2.336 17.013 1.00 89.19 106 SER A C 1
ATOM 770 O O . SER A 1 106 ? -7.344 2.792 18.031 1.00 89.19 106 SER A O 1
ATOM 772 N N . ALA A 1 107 ? -7.542 2.164 15.898 1.00 86.50 107 ALA A N 1
ATOM 773 C CA . ALA A 1 107 ? -8.944 2.559 15.798 1.00 86.50 107 ALA A CA 1
ATOM 774 C C . ALA A 1 107 ? -9.872 1.718 16.698 1.00 86.50 107 ALA A C 1
ATOM 776 O O . ALA A 1 107 ? -10.915 2.200 17.144 1.00 86.50 107 ALA A O 1
ATOM 777 N N . ARG A 1 108 ? -9.530 0.451 16.968 1.00 83.81 108 ARG A N 1
ATOM 778 C CA . ARG A 1 108 ? -10.249 -0.397 17.936 1.00 83.81 108 ARG A CA 1
ATOM 779 C C . ARG A 1 108 ? -10.008 0.066 19.371 1.00 83.81 108 ARG A C 1
ATOM 781 O O . ARG A 1 108 ? -10.979 0.218 20.102 1.00 83.81 108 ARG A O 1
ATOM 788 N N . GLN A 1 109 ? -8.762 0.359 19.736 1.00 86.12 109 GLN A N 1
ATOM 789 C CA . GLN A 1 109 ? -8.400 0.855 21.069 1.00 86.12 109 GLN A CA 1
ATOM 790 C C . GLN A 1 109 ? -9.079 2.190 21.393 1.00 86.12 109 GLN A C 1
ATOM 792 O O . GLN A 1 109 ? -9.634 2.347 22.477 1.00 86.12 109 GLN A O 1
ATOM 797 N N . ILE A 1 110 ? -9.104 3.131 20.440 1.00 85.81 110 ILE A N 1
ATOM 798 C CA . ILE A 1 110 ? -9.787 4.425 20.611 1.00 85.81 110 ILE A CA 1
ATOM 799 C C . ILE A 1 110 ? -11.285 4.225 20.869 1.00 85.81 110 ILE A C 1
ATOM 801 O O . ILE A 1 110 ? -11.858 4.888 21.729 1.00 85.81 110 ILE A O 1
ATOM 805 N N . ARG A 1 111 ? -11.923 3.294 20.151 1.00 80.69 111 ARG A N 1
ATOM 806 C CA . ARG A 1 111 ? -13.347 2.990 20.345 1.00 80.69 111 ARG A CA 1
ATOM 807 C C . ARG A 1 111 ? -13.635 2.300 21.673 1.00 80.69 111 ARG A C 1
ATOM 809 O O . ARG A 1 111 ? -14.618 2.665 22.300 1.00 80.69 111 ARG A O 1
ATOM 816 N N . ALA A 1 112 ? -12.791 1.360 22.099 1.00 82.62 112 ALA A N 1
ATOM 817 C CA . ALA A 1 112 ? -12.928 0.707 23.400 1.00 82.62 112 ALA A CA 1
ATOM 818 C C . ALA A 1 112 ? -12.838 1.735 24.538 1.00 82.62 112 ALA A C 1
ATOM 820 O O . ALA A 1 112 ? -13.745 1.833 25.351 1.00 82.62 112 ALA A O 1
ATOM 821 N N . ARG A 1 113 ? -11.827 2.613 24.500 1.00 82.81 113 ARG A N 1
ATOM 822 C CA . ARG A 1 113 ? -11.620 3.651 25.523 1.00 82.81 113 ARG A CA 1
ATOM 823 C C . ARG A 1 113 ? -12.749 4.685 25.605 1.00 82.81 113 ARG A C 1
ATOM 825 O O . ARG A 1 113 ? -12.935 5.300 26.648 1.00 82.81 113 ARG A O 1
ATOM 832 N N . ASN A 1 114 ? -13.470 4.906 24.508 1.00 80.06 114 ASN A N 1
ATOM 833 C CA . ASN A 1 114 ? -14.624 5.804 24.476 1.00 80.06 114 ASN A CA 1
ATOM 834 C C . ASN A 1 114 ? -15.928 5.126 24.924 1.00 80.06 114 ASN A C 1
ATOM 836 O O . ASN A 1 114 ? -16.902 5.833 25.126 1.00 80.06 114 ASN A O 1
ATOM 840 N N . SER A 1 115 ? -15.969 3.793 25.027 1.00 77.56 115 SER A N 1
ATOM 841 C CA . SER A 1 115 ? -17.148 3.059 25.505 1.00 77.56 115 SER A CA 1
ATOM 842 C C . SER A 1 115 ? -17.206 2.960 27.031 1.00 77.56 115 SER A C 1
ATOM 844 O O . SER A 1 115 ? -18.279 2.709 27.568 1.00 77.56 115 SER A O 1
ATOM 846 N N . ASP A 1 116 ? -16.066 3.136 27.704 1.00 68.94 116 ASP A N 1
ATOM 847 C CA . ASP A 1 116 ? -15.930 3.062 29.165 1.00 68.94 116 ASP A CA 1
ATOM 848 C C . ASP A 1 116 ? -16.098 4.435 29.855 1.00 68.94 116 ASP A C 1
ATOM 850 O O . ASP A 1 116 ? -15.948 4.540 31.072 1.00 68.94 116 ASP A O 1
ATOM 854 N N . ARG A 1 117 ? -16.353 5.499 29.081 1.00 60.53 117 ARG A N 1
ATOM 855 C CA . ARG A 1 117 ? -16.591 6.874 29.548 1.00 60.53 117 ARG A CA 1
ATOM 856 C C . ARG A 1 117 ? -18.043 7.260 29.330 1.00 60.53 117 ARG A C 1
ATOM 858 O O . ARG A 1 117 ? -18.565 7.982 30.203 1.00 60.53 117 ARG A O 1
#

Organism: NCBI:txid2109933

Secondary structure (DSSP, 8-state):
----GGGHHHHHHHHHHHHHHS-GGG----TT--HHHHHHHHHHHHHHHHHHHTTT-HHHHHHHHHHHHHHHHHHHHTSTT----HHHHHHHHHHHHHHHHHHHHHHHHHHHHHH--

Mean predicted aligned error: 7.51 Å

Sequence (117 aa):
MINNLRWAPWAALAAIAVATLSPIGLRPHVPGASADLERMAAFVVVGLLFGSMYSRRLGFALVVVVGGAMLLEILQNVIPTRHGLVHDGALKAIAGAAGVMITSLSARQIRARNSDR

Foldseek 3Di:
DPPPLLCVLVVLLVVLLCLLLDDPVPHDDDVPDDPLVVLLVSLLVSLLSLLQSVLVPLVVSLCCSLVSLQVSLVSNCVVPPDPSDSVSSVSSSVSSNVSNCVNSVVVVVVVVVVVVD

pLDDT: mean 80.11, std 12.59, range [42.75, 95.56]

Solvent-accessible surface area (backbone atoms only — not comparable to full-atom values): 6337 Å² total; per-residue (Å²): 136,87,88,58,70,77,48,49,34,56,54,48,49,50,50,50,50,53,62,67,69,50,60,80,92,73,53,90,72,62,90,93,60,56,74,65,58,54,51,28,53,50,28,25,51,34,12,34,39,29,10,59,71,32,48,90,41,55,69,61,38,44,51,53,43,36,49,49,28,44,50,52,39,54,58,45,44,70,40,92,89,42,87,60,56,71,67,62,23,50,53,22,20,53,37,8,41,50,22,22,50,54,37,20,50,52,56,49,52,56,52,53,62,62,70,81,109

Radius of gyration: 15.9 Å; Cα contacts (8 Å, |Δi|>4): 121; chains: 1; bounding box: 38×32×50 Å